Protein AF-A0A6H0ZT89-F1 (afdb_monomer_lite)

Organism: NCBI:txid648995

InterPro domains:
  IPR002995 Surfeit locus 4 [PF02077] (13-89)

Secondary structure (DSSP, 8-state):
-GGGT-TTHHHHHHHHHHHHHHHHHHHHTTTTHHHHHHHHHHHHHHHHHHHH-GGGS-HHHHHHHHHHHHHHHHHHHHHHHHHHH-STT---STT--

Radius of gyration: 15.76 Å; chains: 1; bounding box: 45×26×40 Å

pLDDT: mean 85.35, std 13.65, range [44.34, 98.12]

Sequence (97 aa):
MAAKGVPFSGLVVYLVILVEILGAAALIFGVRARETGAILLAFTYVATLLSHAFWSFPEEARYAQQGQFFKNLAIVGALFLYFVTGPGRYRPWFGAK

Foldseek 3Di:
DVVLVDPPVVVVVVVLVVLVVVLVVCCVQLPVQLVSLVSVLVSLVVCLCSPLVLVPDDPVCSVVSVVVNVVSVVVSVVSVVCNVVGNPPNHPDPDDD

Structure (mmCIF, N/CA/C/O backbone):
data_AF-A0A6H0ZT89-F1
#
_entry.id   AF-A0A6H0ZT89-F1
#
loop_
_atom_site.group_PDB
_atom_site.id
_atom_site.type_symbol
_atom_site.label_atom_id
_atom_site.label_alt_id
_atom_site.label_comp_id
_atom_site.label_asym_id
_atom_site.label_entity_id
_atom_site.label_seq_id
_atom_site.pdbx_PDB_ins_code
_atom_site.Cartn_x
_atom_site.Cartn_y
_atom_site.Cartn_z
_atom_site.occupancy
_atom_site.B_iso_or_equiv
_atom_site.auth_seq_id
_atom_site.auth_comp_id
_atom_site.auth_asym_id
_atom_site.auth_atom_id
_atom_site.pdbx_PDB_model_num
ATOM 1 N N . MET A 1 1 ? 8.408 6.003 -13.147 1.00 55.91 1 MET A N 1
ATOM 2 C CA . MET A 1 1 ? 7.065 6.206 -13.737 1.00 55.91 1 MET A CA 1
ATOM 3 C C . MET A 1 1 ? 7.137 6.550 -15.220 1.00 55.91 1 MET A C 1
ATOM 5 O O . MET A 1 1 ? 6.520 5.834 -15.991 1.00 55.91 1 MET A O 1
ATOM 9 N N . ALA A 1 2 ? 7.949 7.528 -15.644 1.00 56.38 2 ALA A N 1
ATOM 10 C CA . ALA A 1 2 ? 8.147 7.829 -17.072 1.00 56.38 2 ALA A CA 1
ATOM 11 C C . ALA A 1 2 ? 8.666 6.623 -17.890 1.00 56.38 2 ALA A C 1
ATOM 13 O O . ALA A 1 2 ? 8.098 6.284 -18.919 1.00 56.38 2 ALA A O 1
ATOM 14 N N . ALA A 1 3 ? 9.651 5.882 -17.365 1.00 59.12 3 ALA A N 1
ATOM 15 C CA . ALA A 1 3 ? 10.177 4.666 -18.003 1.00 59.12 3 ALA A CA 1
ATOM 16 C C . ALA A 1 3 ? 9.181 3.484 -18.087 1.00 59.12 3 ALA A C 1
ATOM 18 O O . ALA A 1 3 ? 9.481 2.484 -18.724 1.00 59.12 3 ALA A O 1
ATOM 19 N N . LYS A 1 4 ? 8.006 3.580 -17.444 1.00 60.47 4 LYS A N 1
ATOM 20 C CA . LYS A 1 4 ? 6.952 2.546 -17.463 1.00 60.47 4 LYS A CA 1
ATOM 21 C C . LYS A 1 4 ? 5.797 2.888 -18.415 1.00 60.47 4 LYS A C 1
ATOM 23 O O . LYS A 1 4 ? 4.760 2.240 -18.355 1.00 60.47 4 LYS A O 1
ATOM 28 N N . GLY A 1 5 ? 5.943 3.926 -19.247 1.00 63.59 5 GLY A N 1
ATOM 29 C CA . GLY A 1 5 ? 4.923 4.320 -20.226 1.00 63.59 5 GLY A CA 1
ATOM 30 C C . GLY A 1 5 ? 3.652 4.921 -19.620 1.00 63.59 5 GLY A C 1
ATOM 31 O O . GLY A 1 5 ? 2.629 4.982 -20.292 1.00 63.59 5 GLY A O 1
ATOM 32 N N . VAL A 1 6 ? 3.690 5.359 -18.355 1.00 64.88 6 VAL A N 1
ATOM 33 C CA . VAL A 1 6 ? 2.523 5.955 -17.692 1.00 64.88 6 VAL A CA 1
ATOM 34 C C . VAL A 1 6 ? 2.307 7.376 -18.233 1.00 64.88 6 VAL A C 1
ATOM 36 O O . VAL A 1 6 ? 3.178 8.229 -18.016 1.00 64.88 6 VAL A O 1
ATOM 39 N N . PRO A 1 7 ? 1.178 7.663 -18.912 1.00 68.38 7 PRO A N 1
ATOM 40 C CA . PRO A 1 7 ? 0.883 9.007 -19.395 1.00 68.38 7 PRO A CA 1
ATOM 41 C C . PRO A 1 7 ? 0.767 9.975 -18.209 1.00 68.38 7 PRO A C 1
ATOM 43 O O . PRO A 1 7 ? 0.294 9.604 -17.136 1.00 68.38 7 PRO A O 1
ATOM 46 N N . PHE A 1 8 ? 1.222 11.219 -18.387 1.00 73.38 8 PHE A N 1
ATOM 47 C CA . PHE A 1 8 ? 1.214 12.255 -17.340 1.00 73.38 8 PHE A CA 1
ATOM 48 C C . PHE A 1 8 ? 1.954 11.858 -16.048 1.00 73.38 8 PHE A C 1
ATOM 50 O O . PHE A 1 8 ? 1.510 12.164 -14.940 1.00 73.38 8 PHE A O 1
ATOM 57 N N . SER A 1 9 ? 3.115 11.202 -16.170 1.00 73.06 9 SER A N 1
ATOM 58 C CA . SER A 1 9 ? 3.864 10.646 -15.033 1.00 73.06 9 SER A CA 1
ATOM 59 C C . SER A 1 9 ? 4.145 11.629 -13.889 1.00 73.06 9 SER A C 1
ATOM 61 O O . SER A 1 9 ? 4.242 11.190 -12.750 1.00 73.06 9 SER A O 1
ATOM 63 N N . GLY A 1 10 ? 4.273 12.933 -14.167 1.00 79.62 10 GLY A N 1
ATOM 64 C CA . GLY A 1 10 ? 4.422 13.957 -13.126 1.00 79.62 10 GLY A CA 1
ATOM 65 C C . GLY A 1 10 ? 3.179 14.075 -12.239 1.00 79.62 10 GLY A C 1
ATOM 66 O O . GLY A 1 10 ? 3.278 13.949 -11.023 1.00 79.62 10 GLY A O 1
ATOM 67 N N . LEU A 1 11 ? 1.997 14.227 -12.844 1.00 83.12 11 LEU A N 1
ATOM 68 C CA . LEU A 1 11 ? 0.725 14.318 -12.120 1.00 83.12 11 LEU A CA 1
ATOM 69 C C . LEU A 1 11 ? 0.437 13.041 -11.320 1.00 83.12 11 LEU A C 1
ATOM 71 O O . LEU A 1 11 ? 0.043 13.112 -10.159 1.00 83.12 11 LEU A O 1
ATOM 75 N N . VAL A 1 12 ? 0.687 11.875 -11.922 1.00 82.75 12 VAL A N 1
ATOM 76 C CA . VAL A 1 12 ? 0.477 10.576 -11.265 1.00 82.75 12 VAL A CA 1
ATOM 77 C C . VAL A 1 12 ? 1.348 10.434 -10.017 1.00 82.75 12 VAL A C 1
ATOM 79 O O . VAL A 1 12 ? 0.871 9.936 -9.003 1.00 82.75 12 VAL A O 1
ATOM 82 N N . VAL A 1 13 ? 2.600 10.904 -10.053 1.00 85.19 13 VAL A N 1
ATOM 83 C CA . VAL A 1 13 ? 3.485 10.878 -8.878 1.00 85.19 13 VAL A CA 1
ATOM 84 C C . VAL A 1 13 ? 2.924 11.733 -7.742 1.00 85.19 13 VAL A C 1
ATOM 86 O O . VAL A 1 13 ? 2.878 11.263 -6.608 1.00 85.19 13 VAL A O 1
ATOM 89 N N . TYR A 1 14 ? 2.441 12.945 -8.026 1.00 87.44 14 TYR A N 1
ATOM 90 C CA . TYR A 1 14 ? 1.839 13.791 -6.989 1.00 87.44 14 TYR A CA 1
ATOM 91 C C . TYR A 1 14 ? 0.571 13.173 -6.393 1.00 87.44 14 TYR A C 1
ATOM 93 O O . TYR A 1 14 ? 0.381 13.228 -5.179 1.00 87.44 14 TYR A O 1
ATOM 101 N N . LEU A 1 15 ? -0.268 12.541 -7.219 1.00 86.38 15 LEU A N 1
ATOM 102 C CA . LEU A 1 15 ? -1.462 11.840 -6.743 1.00 86.38 15 LEU A CA 1
ATOM 103 C C . LEU A 1 15 ? -1.111 10.641 -5.857 1.00 86.38 15 LEU A C 1
ATOM 105 O O . LEU A 1 15 ? -1.737 10.458 -4.817 1.00 86.38 15 LEU A O 1
ATOM 109 N N . VAL A 1 16 ? -0.099 9.857 -6.237 1.00 87.12 16 VAL A N 1
ATOM 110 C CA . VAL A 1 16 ? 0.414 8.739 -5.430 1.00 87.12 16 VAL A CA 1
ATOM 111 C C . VAL A 1 16 ? 0.855 9.231 -4.052 1.00 87.12 16 VAL A C 1
ATOM 113 O O . VAL A 1 16 ? 0.360 8.727 -3.048 1.00 87.12 16 VAL A O 1
ATOM 116 N N . ILE A 1 17 ? 1.703 10.262 -4.004 1.00 88.88 17 ILE A N 1
ATOM 117 C CA . ILE A 1 17 ? 2.202 10.833 -2.744 1.00 88.88 17 ILE A CA 1
ATOM 118 C C . ILE A 1 17 ? 1.040 11.325 -1.874 1.00 88.88 17 ILE A C 1
ATOM 120 O O . ILE A 1 17 ? 1.011 11.082 -0.667 1.00 88.88 17 ILE A O 1
ATOM 124 N N . LEU A 1 18 ? 0.060 12.000 -2.480 1.00 91.44 18 LEU A N 1
ATOM 125 C CA . LEU A 1 18 ? -1.105 12.507 -1.765 1.00 91.44 18 LEU A CA 1
ATOM 126 C C . LEU A 1 18 ? -1.931 11.368 -1.146 1.00 91.44 18 LEU A C 1
ATOM 128 O O . LEU A 1 18 ? -2.321 11.463 0.017 1.00 91.44 18 LEU A O 1
ATOM 132 N N . VAL A 1 19 ? -2.170 10.289 -1.897 1.00 89.75 19 VAL A N 1
ATOM 133 C CA . VAL A 1 19 ? -2.888 9.100 -1.408 1.00 89.75 19 VAL A CA 1
ATOM 134 C C . VAL A 1 19 ? -2.119 8.418 -0.279 1.00 89.75 19 VAL A C 1
ATOM 136 O O . VAL A 1 19 ? -2.734 8.029 0.712 1.00 89.75 19 VAL A O 1
ATOM 139 N N . GLU A 1 20 ? -0.796 8.307 -0.382 1.00 90.19 20 GLU A N 1
ATOM 140 C CA . GLU A 1 20 ? 0.027 7.689 0.662 1.00 90.19 20 GLU A CA 1
ATOM 141 C C . GLU A 1 20 ? -0.011 8.492 1.966 1.00 90.19 20 GLU A C 1
ATOM 143 O O . GLU A 1 20 ? -0.245 7.916 3.028 1.00 90.19 20 GLU A O 1
ATOM 148 N N . ILE A 1 21 ? 0.142 9.818 1.902 1.00 92.12 21 ILE A N 1
ATOM 149 C CA . ILE A 1 21 ? 0.148 10.674 3.097 1.00 92.12 21 ILE A CA 1
ATOM 150 C C . ILE A 1 21 ? -1.247 10.746 3.725 1.00 92.12 21 ILE A C 1
ATOM 152 O O . ILE A 1 21 ? -1.406 10.491 4.922 1.00 92.12 21 ILE A O 1
ATOM 156 N N . LEU A 1 22 ? -2.271 11.081 2.932 1.00 92.06 22 LEU A N 1
ATOM 157 C CA . LEU A 1 22 ? -3.633 11.236 3.446 1.00 92.06 22 LEU A CA 1
ATOM 158 C C . LEU A 1 22 ? -4.227 9.898 3.878 1.00 92.06 22 LEU A C 1
ATOM 160 O O . LEU A 1 22 ? -4.891 9.826 4.911 1.00 92.06 22 LEU A O 1
ATOM 164 N N . G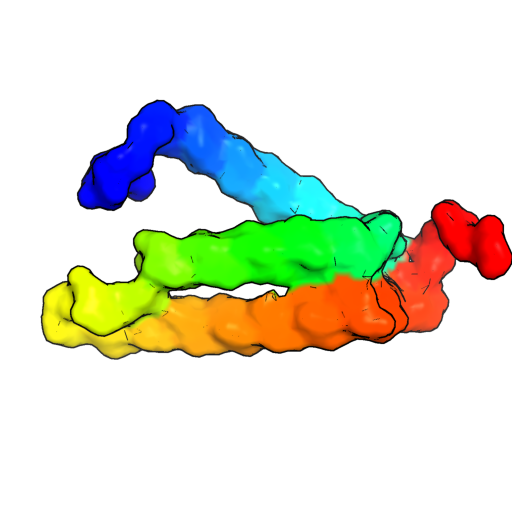LY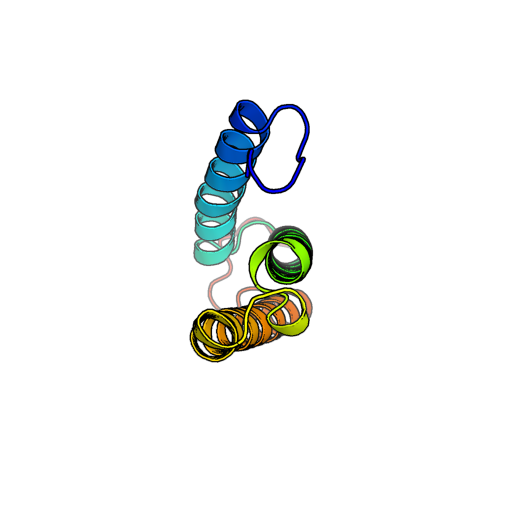 A 1 23 ? -3.969 8.836 3.116 1.00 90.75 23 GLY A N 1
ATOM 165 C CA . GLY A 1 23 ? -4.421 7.495 3.445 1.00 90.75 23 GLY A CA 1
ATOM 166 C C . GLY A 1 23 ? -3.762 6.974 4.718 1.00 90.75 23 GLY A C 1
ATOM 167 O O . GLY A 1 23 ? -4.471 6.482 5.594 1.00 90.75 23 GLY A O 1
ATOM 168 N N . ALA A 1 24 ? -2.443 7.135 4.881 1.00 90.19 24 ALA A N 1
ATOM 169 C CA . ALA A 1 24 ? -1.761 6.745 6.116 1.00 90.19 24 ALA A CA 1
ATOM 170 C C . ALA A 1 24 ? -2.308 7.511 7.330 1.00 90.19 24 ALA A C 1
ATOM 172 O O . ALA A 1 24 ? -2.604 6.898 8.355 1.00 90.19 24 ALA A O 1
ATOM 173 N N . ALA A 1 25 ? -2.520 8.826 7.204 1.00 90.69 25 ALA A N 1
ATOM 174 C CA . ALA A 1 25 ? -3.127 9.626 8.264 1.00 90.69 25 ALA A CA 1
ATOM 175 C C . ALA A 1 25 ? -4.546 9.138 8.605 1.00 90.69 25 ALA A C 1
ATOM 177 O O . ALA A 1 25 ? -4.856 8.904 9.773 1.00 90.69 25 ALA A O 1
ATOM 178 N N . ALA A 1 26 ? -5.395 8.920 7.597 1.00 88.69 26 ALA A N 1
ATOM 179 C CA . ALA A 1 26 ? -6.753 8.421 7.797 1.00 88.69 26 ALA A CA 1
ATOM 180 C C . ALA A 1 26 ? -6.772 7.023 8.437 1.00 88.69 26 ALA A C 1
ATOM 182 O O . ALA A 1 26 ? -7.629 6.752 9.279 1.00 88.69 26 ALA A O 1
ATOM 183 N N . LEU A 1 27 ? -5.812 6.159 8.089 1.00 89.31 27 LEU A N 1
ATOM 184 C CA . LEU A 1 27 ? -5.674 4.821 8.658 1.00 89.31 27 LEU A CA 1
ATOM 185 C C . LEU A 1 27 ? -5.265 4.881 10.134 1.00 89.31 27 LEU A C 1
ATOM 187 O O . LEU A 1 27 ? -5.906 4.226 10.958 1.00 89.31 27 LEU A O 1
ATOM 191 N N . ILE A 1 28 ? -4.264 5.708 10.472 1.00 88.06 28 ILE A N 1
ATOM 192 C CA . ILE A 1 28 ? -3.785 5.931 11.850 1.00 88.06 28 ILE A CA 1
ATOM 193 C C . ILE A 1 28 ? -4.906 6.485 12.729 1.00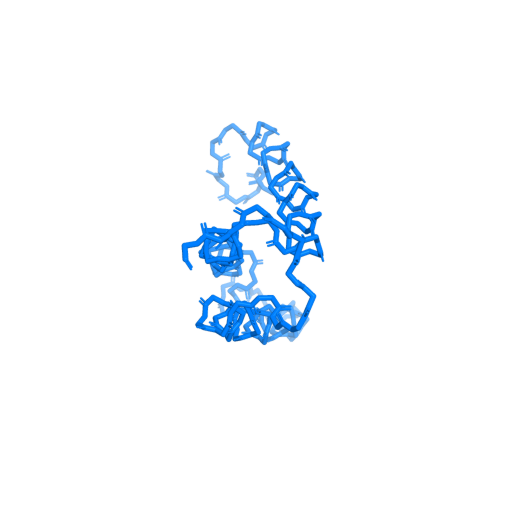 88.06 28 ILE A C 1
ATOM 195 O O . ILE A 1 28 ? -5.152 5.979 13.822 1.00 88.06 28 ILE A O 1
ATOM 199 N N . PHE A 1 29 ? -5.615 7.501 12.240 1.00 86.00 29 PHE A N 1
ATOM 200 C CA . PHE A 1 29 ? -6.733 8.101 12.959 1.00 86.00 29 PHE A CA 1
ATOM 201 C C . PHE A 1 29 ? -8.040 7.324 12.781 1.00 86.00 29 PHE A C 1
ATOM 203 O O . PHE A 1 29 ? -9.079 7.826 13.174 1.00 86.00 29 PHE A O 1
ATOM 210 N N . GLY A 1 30 ? -8.057 6.133 12.175 1.00 80.69 30 GLY A N 1
ATOM 211 C CA . GLY A 1 30 ? -9.274 5.322 12.050 1.00 80.69 30 GLY A CA 1
ATOM 212 C C . GLY A 1 30 ? -10.458 6.014 11.354 1.00 80.69 30 GLY A C 1
ATOM 213 O O . GLY A 1 30 ? -11.610 5.614 11.557 1.00 80.69 30 GLY A O 1
ATOM 214 N N . VAL A 1 31 ? -10.209 7.056 10.556 1.00 81.81 31 VAL A N 1
ATOM 215 C CA . VAL A 1 31 ? -11.248 7.832 9.872 1.00 81.81 31 VAL A CA 1
ATOM 216 C C . VAL A 1 31 ? -11.812 6.976 8.750 1.00 81.81 31 VAL A C 1
ATOM 218 O O . VAL A 1 31 ? -11.075 6.574 7.851 1.00 81.81 31 VAL A O 1
ATOM 221 N N . ARG A 1 32 ? -13.122 6.691 8.803 1.00 83.06 32 ARG A N 1
ATOM 222 C CA . ARG A 1 32 ? -13.821 5.869 7.795 1.00 83.06 32 ARG A CA 1
ATOM 223 C C . ARG A 1 32 ? -13.029 4.603 7.450 1.00 83.06 32 ARG A C 1
ATOM 225 O O . ARG A 1 32 ? -12.686 4.354 6.301 1.00 83.06 32 ARG A O 1
ATOM 232 N N . ALA A 1 33 ? -12.676 3.837 8.482 1.00 84.31 33 ALA A N 1
ATOM 233 C CA . ALA A 1 33 ? -11.707 2.746 8.386 1.00 84.31 33 ALA A CA 1
ATOM 234 C C . ALA A 1 33 ? -11.982 1.742 7.253 1.00 84.31 33 ALA A C 1
ATOM 236 O O . ALA A 1 33 ? -11.047 1.245 6.633 1.00 84.31 33 ALA A O 1
ATOM 237 N N . ARG A 1 34 ? -13.251 1.467 6.927 1.00 86.38 34 ARG A N 1
ATOM 238 C CA . ARG A 1 34 ? -13.582 0.568 5.812 1.00 86.38 34 ARG A CA 1
ATOM 239 C C . ARG A 1 34 ? -13.248 1.219 4.471 1.00 86.38 34 ARG A C 1
ATOM 241 O O . ARG A 1 34 ? -12.597 0.610 3.636 1.00 86.38 34 ARG A O 1
ATOM 248 N N . GLU A 1 35 ? -13.637 2.466 4.258 1.00 88.94 35 GLU A N 1
ATOM 249 C CA . GLU A 1 35 ? -13.350 3.186 3.020 1.00 88.94 35 GLU A CA 1
ATOM 250 C C . GLU A 1 35 ? -11.849 3.438 2.852 1.00 88.94 35 GLU A C 1
ATOM 252 O O . GLU A 1 35 ? -11.291 3.127 1.802 1.00 88.94 35 GLU A O 1
ATOM 257 N N . THR A 1 36 ? -11.177 3.908 3.903 1.00 89.94 36 THR A N 1
ATOM 258 C CA . THR A 1 36 ? -9.723 4.107 3.911 1.00 89.94 36 THR A CA 1
ATOM 259 C C . THR A 1 36 ? -8.982 2.797 3.658 1.00 89.94 36 THR A C 1
ATOM 261 O O . THR A 1 36 ? -8.089 2.746 2.812 1.00 89.94 36 THR A O 1
ATOM 264 N N . GLY A 1 37 ? -9.385 1.719 4.339 1.00 91.69 37 GLY A N 1
ATOM 265 C CA . GLY A 1 37 ? -8.821 0.387 4.153 1.00 91.69 37 GLY A CA 1
ATOM 266 C C . GLY A 1 37 ? -8.992 -0.124 2.726 1.00 91.69 37 GLY A C 1
ATOM 267 O O . GLY A 1 37 ? -8.024 -0.578 2.127 1.00 91.69 37 GLY A O 1
ATOM 268 N N . ALA A 1 38 ? -10.189 0.013 2.148 1.00 92.75 38 ALA A N 1
ATOM 269 C CA . ALA A 1 38 ? -10.469 -0.402 0.775 1.00 92.75 38 ALA A CA 1
ATOM 270 C C . ALA A 1 38 ? -9.647 0.386 -0.257 1.00 92.75 38 ALA A C 1
ATOM 272 O O . ALA A 1 38 ? -9.071 -0.215 -1.165 1.00 92.75 38 ALA A O 1
ATOM 273 N N . ILE A 1 39 ? -9.563 1.713 -0.106 1.00 93.44 39 ILE A N 1
ATOM 274 C CA . ILE A 1 39 ? -8.805 2.579 -1.019 1.00 93.44 39 ILE A CA 1
ATOM 275 C C . ILE A 1 39 ? -7.318 2.227 -0.968 1.00 93.44 39 ILE A C 1
ATOM 277 O O . ILE A 1 39 ? -6.715 1.980 -2.013 1.00 93.44 39 ILE A O 1
ATOM 281 N N . LEU A 1 40 ? -6.733 2.155 0.231 1.00 94.50 40 LEU A N 1
ATOM 282 C CA . LEU A 1 40 ? -5.318 1.822 0.395 1.00 94.50 40 LEU A CA 1
ATOM 283 C C . LEU A 1 40 ? -5.000 0.398 -0.056 1.00 94.50 40 LEU A C 1
ATOM 285 O O . LEU A 1 40 ? -3.939 0.173 -0.637 1.00 94.50 40 LEU A O 1
ATOM 289 N N . LEU A 1 41 ? -5.904 -0.555 0.181 1.00 95.69 41 LEU A N 1
ATOM 290 C CA . LEU A 1 41 ? -5.758 -1.932 -0.283 1.00 95.69 41 LEU A CA 1
ATOM 291 C C . LEU A 1 41 ? -5.683 -1.976 -1.806 1.00 95.69 41 LEU A C 1
ATOM 293 O O . LEU A 1 41 ? -4.717 -2.513 -2.352 1.00 95.69 41 LEU A O 1
ATOM 297 N N . ALA A 1 42 ? -6.674 -1.394 -2.487 1.00 95.56 42 ALA A N 1
ATOM 298 C CA . ALA A 1 42 ? -6.733 -1.379 -3.944 1.00 95.56 42 ALA A CA 1
ATOM 299 C C . ALA A 1 42 ? -5.517 -0.655 -4.535 1.00 95.56 42 ALA A C 1
ATOM 301 O O . ALA A 1 42 ? -4.864 -1.175 -5.441 1.00 95.56 42 ALA A O 1
ATOM 302 N N . PHE A 1 43 ? -5.171 0.503 -3.969 1.00 94.00 43 PHE A N 1
ATOM 303 C CA . PHE A 1 43 ? -3.997 1.275 -4.356 1.00 94.00 43 PHE A CA 1
ATOM 304 C C . PHE A 1 43 ? -2.709 0.453 -4.230 1.00 94.00 43 PHE A C 1
ATOM 306 O O . PHE A 1 43 ? -1.975 0.308 -5.207 1.00 94.00 43 PHE A O 1
ATOM 313 N N . THR A 1 44 ? -2.454 -0.131 -3.055 1.00 95.12 44 THR A N 1
ATOM 314 C CA . THR A 1 44 ? -1.223 -0.889 -2.782 1.00 95.12 44 THR A CA 1
ATOM 315 C C . THR A 1 44 ? -1.134 -2.115 -3.679 1.00 95.12 44 THR A C 1
ATOM 317 O O . THR A 1 44 ? -0.069 -2.397 -4.230 1.00 95.12 44 THR A O 1
ATOM 320 N N . TYR A 1 45 ? -2.245 -2.825 -3.883 1.00 96.19 45 TYR A N 1
ATOM 321 C CA . TYR A 1 45 ? -2.292 -3.995 -4.754 1.00 96.19 45 TYR A CA 1
ATOM 322 C C . TYR A 1 45 ? -1.931 -3.640 -6.205 1.00 96.19 45 TYR A C 1
ATOM 324 O O . TYR A 1 45 ? -1.011 -4.230 -6.778 1.00 96.19 45 TYR A O 1
ATOM 332 N N . VAL A 1 46 ? -2.575 -2.615 -6.773 1.00 93.56 46 VAL A N 1
ATOM 333 C CA . VAL A 1 46 ? -2.297 -2.151 -8.142 1.00 93.56 46 VAL A CA 1
ATOM 334 C C . VAL A 1 46 ? -0.870 -1.612 -8.263 1.00 93.56 46 VAL A C 1
ATOM 336 O O . VAL A 1 46 ? -0.144 -1.992 -9.183 1.00 93.56 46 VAL A O 1
ATOM 339 N N . ALA A 1 47 ? -0.423 -0.782 -7.318 1.00 91.00 47 ALA A N 1
ATOM 340 C CA . ALA A 1 47 ? 0.932 -0.236 -7.310 1.00 91.00 47 ALA A CA 1
ATOM 341 C C . ALA A 1 47 ? 1.996 -1.345 -7.264 1.00 91.00 47 ALA A C 1
ATOM 343 O O . ALA A 1 47 ? 3.022 -1.245 -7.941 1.00 91.00 47 ALA A O 1
ATOM 344 N N . THR A 1 48 ? 1.734 -2.424 -6.524 1.00 94.56 48 THR A N 1
ATOM 345 C CA . THR A 1 48 ? 2.630 -3.584 -6.411 1.00 94.56 48 THR A CA 1
ATOM 346 C C . THR A 1 48 ? 2.754 -4.333 -7.727 1.00 94.56 48 THR A C 1
ATOM 348 O O . THR A 1 48 ? 3.876 -4.590 -8.166 1.00 94.56 48 THR A O 1
ATOM 351 N N . LEU A 1 49 ? 1.635 -4.618 -8.398 1.00 93.50 49 LEU A N 1
ATOM 352 C CA . LEU A 1 49 ? 1.646 -5.271 -9.709 1.00 93.50 49 LEU A CA 1
ATOM 353 C C . LEU A 1 49 ? 2.340 -4.409 -10.771 1.00 93.50 49 LEU A C 1
ATOM 355 O O . LEU A 1 49 ? 3.103 -4.924 -11.581 1.00 93.50 49 LEU A O 1
ATOM 359 N N . LEU A 1 50 ? 2.137 -3.090 -10.746 1.00 90.19 50 LEU A N 1
ATOM 360 C CA . LEU A 1 50 ? 2.764 -2.185 -11.713 1.00 90.19 50 LEU A CA 1
ATOM 361 C C . LEU A 1 50 ? 4.243 -1.922 -11.423 1.00 90.19 50 LEU A C 1
ATOM 363 O O . LEU A 1 50 ? 5.003 -1.596 -12.340 1.00 90.19 50 LEU A O 1
ATOM 367 N N . SER A 1 51 ? 4.662 -1.993 -10.155 1.00 88.81 51 SER A N 1
ATOM 368 C CA . SER A 1 51 ? 5.997 -1.537 -9.764 1.00 88.81 51 SER A CA 1
ATOM 369 C C . SER A 1 51 ? 6.984 -2.580 -9.317 1.00 88.81 51 SER A C 1
ATOM 371 O O . SER A 1 51 ? 8.179 -2.330 -9.478 1.00 88.81 51 SER A O 1
ATOM 373 N N . HIS A 1 52 ? 6.497 -3.720 -8.851 1.00 93.88 52 HIS A N 1
ATOM 374 C CA . HIS A 1 52 ? 7.308 -4.773 -8.260 1.00 93.88 52 HIS A CA 1
ATOM 375 C C . HIS A 1 52 ? 6.934 -6.156 -8.797 1.00 93.88 52 HIS A C 1
ATOM 377 O O . HIS A 1 52 ? 7.266 -7.154 -8.169 1.00 93.88 52 HIS A O 1
ATOM 383 N N . ALA A 1 53 ? 6.272 -6.243 -9.958 1.00 93.44 53 ALA A N 1
ATOM 384 C CA . ALA A 1 53 ? 6.102 -7.494 -10.698 1.00 93.44 53 ALA A CA 1
ATOM 385 C C . ALA A 1 53 ? 7.474 -8.060 -11.098 1.00 93.44 53 ALA A C 1
ATOM 387 O O . ALA A 1 53 ? 7.962 -7.833 -12.202 1.00 93.44 53 ALA A O 1
ATOM 388 N N . PHE A 1 54 ? 8.125 -8.758 -10.166 1.00 94.00 54 PHE A N 1
ATOM 389 C CA . PHE A 1 54 ? 9.524 -9.180 -10.249 1.00 94.00 54 PHE A CA 1
ATOM 390 C C . PHE A 1 54 ? 9.797 -10.086 -11.455 1.00 94.00 54 PHE A C 1
ATOM 392 O O . PHE A 1 54 ? 10.902 -10.086 -11.992 1.00 94.00 54 PHE A O 1
ATOM 399 N N . TRP A 1 55 ? 8.780 -10.813 -11.922 1.00 94.12 55 TRP A N 1
ATOM 400 C CA . TRP A 1 55 ? 8.834 -11.636 -13.131 1.00 94.12 55 TRP A CA 1
ATOM 401 C C . TRP A 1 55 ? 9.064 -10.825 -14.414 1.00 94.12 55 TRP A C 1
ATOM 403 O O . TRP A 1 55 ? 9.547 -11.380 -15.395 1.00 94.12 55 TRP A O 1
ATOM 413 N N . SER A 1 56 ? 8.781 -9.521 -14.402 1.00 93.75 56 SER A N 1
ATOM 414 C CA . SER A 1 56 ? 9.013 -8.611 -15.529 1.00 93.75 56 SER A CA 1
ATOM 415 C C . SER A 1 56 ? 10.381 -7.916 -15.488 1.00 93.75 56 SER A C 1
ATOM 417 O O . SER A 1 56 ? 10.662 -7.087 -16.351 1.00 93.75 56 SER A O 1
ATOM 419 N N . PHE A 1 57 ? 11.225 -8.203 -14.489 1.00 92.12 57 PHE A N 1
ATOM 420 C CA . PHE A 1 57 ? 12.556 -7.600 -14.353 1.00 92.12 57 PHE A CA 1
ATOM 421 C C . PHE A 1 57 ? 13.681 -8.549 -14.816 1.00 92.12 57 PHE A C 1
ATOM 423 O O . PHE A 1 57 ? 13.513 -9.778 -14.751 1.00 92.12 57 PHE A O 1
ATOM 430 N N . PRO A 1 58 ? 14.837 -7.986 -15.240 1.00 94.31 58 PRO A N 1
ATOM 431 C CA . PRO A 1 58 ? 16.067 -8.739 -15.484 1.00 94.31 58 PRO A CA 1
ATOM 432 C C . PRO A 1 58 ? 16.483 -9.574 -14.274 1.00 94.31 58 PRO A C 1
ATOM 434 O O . PRO A 1 58 ? 16.131 -9.253 -13.134 1.00 94.31 58 PRO A O 1
ATOM 437 N N . GLU A 1 59 ? 17.237 -10.642 -14.519 1.00 93.56 59 GLU A N 1
ATOM 438 C CA . GLU A 1 59 ? 17.610 -11.612 -13.489 1.00 93.56 59 GLU A CA 1
ATOM 439 C C . GLU A 1 59 ? 18.382 -10.970 -12.329 1.00 93.56 59 GLU A C 1
ATOM 441 O O . GLU A 1 59 ? 18.078 -11.259 -11.170 1.00 93.56 59 GLU A O 1
ATOM 446 N N . GLU A 1 60 ? 19.266 -10.005 -12.609 1.00 94.50 60 GLU A N 1
ATOM 447 C CA . GLU A 1 60 ? 20.067 -9.340 -11.574 1.00 94.50 60 GLU A CA 1
ATOM 448 C C . GLU A 1 60 ? 19.204 -8.492 -10.622 1.00 94.50 60 GLU A C 1
ATOM 450 O O . GLU A 1 60 ? 19.519 -8.339 -9.442 1.00 94.50 60 GLU A O 1
ATOM 455 N N . ALA A 1 61 ? 18.083 -7.955 -11.115 1.00 93.44 61 ALA A N 1
ATOM 456 C CA . ALA A 1 61 ? 17.155 -7.135 -10.334 1.00 93.44 61 ALA A CA 1
ATOM 457 C C . ALA A 1 61 ? 16.002 -7.945 -9.713 1.00 93.44 61 ALA A C 1
ATOM 459 O O . ALA A 1 61 ? 15.311 -7.451 -8.814 1.00 93.44 61 ALA A O 1
ATOM 460 N N . ARG A 1 62 ? 15.772 -9.180 -10.176 1.00 94.31 62 ARG A N 1
ATOM 461 C CA . ARG A 1 62 ? 14.596 -9.989 -9.826 1.00 94.31 62 ARG A CA 1
ATOM 462 C C . ARG A 1 62 ? 14.507 -10.277 -8.330 1.00 94.31 62 ARG A C 1
ATOM 464 O O . ARG A 1 62 ? 13.436 -10.098 -7.756 1.00 94.31 62 ARG A O 1
ATOM 471 N N . TYR A 1 63 ? 15.618 -10.645 -7.688 1.00 94.50 63 TYR A N 1
ATOM 472 C CA . TYR A 1 63 ? 15.644 -10.949 -6.251 1.00 94.50 63 TYR A CA 1
ATOM 473 C C . TYR A 1 63 ? 15.265 -9.730 -5.393 1.00 94.50 63 TYR A C 1
ATOM 475 O O . TYR A 1 63 ? 14.415 -9.815 -4.506 1.00 94.50 63 TYR A O 1
ATOM 483 N N . ALA A 1 64 ? 15.823 -8.5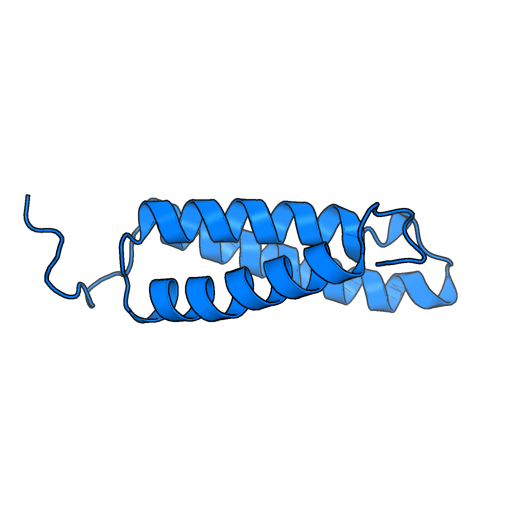58 -5.711 1.00 95.00 64 ALA A N 1
ATOM 484 C CA . ALA A 1 64 ? 15.499 -7.320 -5.007 1.00 95.00 64 ALA A CA 1
ATOM 485 C C . ALA A 1 64 ? 14.020 -6.927 -5.188 1.00 95.00 64 ALA A C 1
ATOM 487 O O . ALA A 1 64 ? 13.355 -6.535 -4.226 1.00 95.00 64 ALA A O 1
ATOM 488 N N . GLN A 1 65 ? 13.480 -7.068 -6.405 1.00 95.88 65 GLN A N 1
ATOM 489 C CA . GLN A 1 65 ? 12.071 -6.776 -6.690 1.00 95.88 65 GLN A CA 1
ATOM 490 C C . GLN A 1 65 ? 11.120 -7.773 -6.026 1.00 95.88 65 GLN A C 1
ATOM 492 O O . GLN A 1 65 ? 10.045 -7.380 -5.577 1.00 95.88 65 GLN A O 1
ATOM 497 N N . GLN A 1 66 ? 11.521 -9.037 -5.898 1.00 96.50 66 GLN A N 1
ATOM 498 C CA . GLN A 1 66 ? 10.739 -10.062 -5.216 1.00 96.50 66 GLN A CA 1
ATOM 499 C C . GLN A 1 66 ? 10.537 -9.720 -3.731 1.00 96.50 66 GLN A C 1
ATOM 501 O O . GLN A 1 66 ? 9.421 -9.831 -3.223 1.00 96.50 66 GLN A O 1
ATOM 506 N N . GLY A 1 67 ? 11.572 -9.208 -3.054 1.00 97.12 67 GLY A N 1
ATOM 507 C CA . GLY A 1 67 ? 11.444 -8.697 -1.686 1.00 97.12 67 GLY A CA 1
ATOM 508 C C . GLY A 1 67 ? 10.438 -7.543 -1.572 1.00 97.12 67 GLY A C 1
ATOM 509 O O . GLY A 1 67 ? 9.586 -7.545 -0.682 1.00 97.12 67 GLY A O 1
ATOM 510 N N . GLN A 1 68 ? 10.475 -6.587 -2.507 1.00 96.69 68 GLN A N 1
ATOM 511 C CA . GLN A 1 68 ? 9.509 -5.477 -2.547 1.00 96.69 68 GLN A CA 1
ATOM 512 C C . GLN A 1 68 ? 8.080 -5.955 -2.840 1.00 96.69 68 GLN A C 1
ATOM 514 O O . GLN A 1 68 ? 7.122 -5.446 -2.262 1.00 96.69 68 GLN A O 1
ATOM 519 N N . PHE A 1 69 ? 7.927 -6.957 -3.703 1.00 97.38 69 PHE A N 1
ATOM 520 C CA . PHE A 1 69 ? 6.631 -7.550 -4.009 1.00 97.38 69 PHE A CA 1
ATOM 521 C C . PHE A 1 69 ? 6.002 -8.188 -2.770 1.00 97.38 69 PHE A C 1
ATOM 523 O O . PHE A 1 69 ? 4.872 -7.862 -2.406 1.00 97.38 69 PHE A O 1
ATOM 530 N N . PHE A 1 70 ? 6.744 -9.064 -2.088 1.00 97.69 70 PHE A N 1
ATOM 531 C CA . PHE A 1 70 ? 6.214 -9.789 -0.937 1.00 97.69 70 PHE A CA 1
ATOM 532 C C . PHE A 1 70 ? 5.979 -8.893 0.279 1.00 97.69 70 PHE A C 1
ATOM 534 O O . PHE A 1 70 ? 4.977 -9.094 0.969 1.00 97.69 70 PHE A O 1
ATOM 541 N N . LYS A 1 71 ? 6.809 -7.863 0.515 1.00 97.44 71 LYS A N 1
ATOM 542 C CA . LYS A 1 71 ? 6.517 -6.883 1.576 1.00 97.44 71 LYS A CA 1
ATOM 543 C C . LYS A 1 71 ? 5.176 -6.190 1.311 1.00 97.44 71 LYS A C 1
ATOM 545 O O . LYS A 1 71 ? 4.368 -6.039 2.223 1.00 97.44 71 LYS A O 1
ATOM 550 N N . ASN A 1 72 ? 4.917 -5.797 0.063 1.00 96.81 72 ASN A N 1
ATOM 551 C CA . ASN A 1 72 ? 3.685 -5.104 -0.270 1.00 96.81 72 ASN A CA 1
ATOM 552 C C . ASN A 1 72 ? 2.488 -6.054 -0.233 1.00 96.81 72 ASN A C 1
ATOM 554 O O . ASN A 1 72 ? 1.414 -5.649 0.196 1.00 96.81 72 ASN A O 1
ATOM 558 N N . LEU A 1 73 ? 2.665 -7.319 -0.621 1.00 97.44 73 LEU A N 1
ATOM 559 C CA . LEU A 1 73 ? 1.623 -8.333 -0.481 1.00 97.44 73 LEU A CA 1
ATOM 560 C C . LEU A 1 73 ? 1.244 -8.553 0.993 1.00 97.44 73 LEU A C 1
ATOM 562 O O . LEU A 1 73 ? 0.060 -8.658 1.310 1.00 97.44 73 LEU A O 1
ATOM 566 N N . ALA A 1 74 ? 2.222 -8.544 1.904 1.00 98.12 74 ALA A N 1
ATOM 567 C CA . ALA A 1 74 ? 1.955 -8.574 3.340 1.00 98.12 74 ALA A CA 1
ATOM 568 C C . ALA A 1 74 ? 1.168 -7.331 3.805 1.00 98.12 74 ALA A C 1
ATOM 570 O O . ALA A 1 74 ? 0.208 -7.464 4.564 1.00 98.12 74 ALA A O 1
ATOM 571 N N . ILE A 1 75 ? 1.508 -6.138 3.296 1.00 97.19 75 ILE A N 1
ATOM 572 C CA . ILE A 1 75 ? 0.755 -4.898 3.561 1.00 97.19 75 ILE A CA 1
ATOM 573 C C . ILE A 1 75 ? -0.682 -4.999 3.026 1.00 97.19 75 ILE A C 1
ATOM 575 O O . ILE A 1 75 ? -1.614 -4.633 3.736 1.00 97.19 75 ILE A O 1
ATOM 579 N N . VAL A 1 76 ? -0.892 -5.543 1.823 1.00 97.69 76 VAL A N 1
ATOM 580 C CA . VAL A 1 76 ? -2.236 -5.795 1.267 1.00 97.69 76 VAL A CA 1
ATOM 581 C C . VAL A 1 76 ? -3.039 -6.711 2.191 1.00 97.69 76 VAL A C 1
ATOM 583 O O . VAL A 1 76 ? -4.194 -6.410 2.485 1.00 97.69 76 VAL A O 1
ATOM 586 N N . GLY A 1 77 ? -2.429 -7.786 2.702 1.00 96.94 77 GLY A N 1
ATOM 587 C CA . GLY A 1 77 ? -3.063 -8.671 3.682 1.00 96.94 77 GLY A CA 1
ATOM 588 C C . GLY A 1 77 ? -3.457 -7.943 4.972 1.00 96.94 77 GLY A C 1
ATOM 589 O O . GLY A 1 77 ? -4.579 -8.099 5.455 1.00 96.94 77 GLY A O 1
ATOM 590 N N . ALA A 1 78 ? -2.578 -7.086 5.497 1.00 95.25 78 ALA A N 1
ATOM 591 C CA . ALA A 1 78 ? -2.862 -6.278 6.683 1.00 95.25 78 ALA A CA 1
ATOM 592 C C . ALA A 1 78 ? -3.989 -5.254 6.446 1.00 95.25 78 ALA A C 1
ATOM 594 O O . ALA A 1 78 ? -4.870 -5.093 7.291 1.00 95.25 78 ALA A O 1
ATOM 595 N N . LEU A 1 79 ? -4.007 -4.598 5.283 1.00 95.44 79 LEU A N 1
ATOM 596 C CA . LEU A 1 79 ? -5.065 -3.663 4.891 1.00 95.44 79 LEU A CA 1
ATOM 597 C C . LEU A 1 79 ? -6.406 -4.371 4.674 1.00 95.44 79 LEU A C 1
ATOM 599 O O . LEU A 1 79 ? -7.449 -3.815 5.011 1.00 95.44 79 LEU A O 1
ATOM 603 N N . PHE A 1 80 ? -6.391 -5.605 4.163 1.00 95.25 80 PHE A N 1
ATOM 604 C CA . PHE A 1 80 ? -7.592 -6.430 4.046 1.00 95.25 80 PHE A CA 1
ATOM 605 C C . PHE A 1 80 ? -8.157 -6.787 5.418 1.00 95.25 80 PHE A C 1
ATOM 607 O O . PHE A 1 80 ? -9.358 -6.641 5.646 1.00 95.25 80 PHE A O 1
ATOM 614 N N . LEU A 1 81 ? -7.294 -7.172 6.362 1.00 93.19 81 LEU A N 1
ATOM 615 C CA . LEU A 1 81 ? -7.710 -7.387 7.743 1.00 93.19 81 LEU A CA 1
ATOM 616 C C . LEU A 1 81 ? -8.317 -6.107 8.334 1.00 93.19 81 LEU A C 1
ATOM 618 O O . LEU A 1 81 ? -9.437 -6.153 8.831 1.00 93.19 81 LEU A O 1
ATOM 622 N N . TYR A 1 82 ? -7.642 -4.961 8.193 1.00 91.19 82 TYR A N 1
ATOM 623 C CA . TYR A 1 82 ? -8.140 -3.656 8.646 1.00 91.19 82 TYR A CA 1
ATOM 624 C C . TYR A 1 82 ? -9.494 -3.282 8.024 1.00 91.19 82 TYR A C 1
ATOM 626 O O . TYR A 1 82 ? -10.379 -2.780 8.716 1.00 91.19 82 TYR A O 1
ATOM 634 N N . PHE A 1 83 ? -9.699 -3.569 6.737 1.00 89.81 83 PHE A N 1
ATOM 635 C CA . PHE A 1 83 ? -10.977 -3.361 6.055 1.00 89.81 83 PHE A CA 1
ATOM 636 C C . PHE A 1 83 ? -12.118 -4.181 6.683 1.00 89.81 83 PHE A C 1
ATOM 638 O O . PHE A 1 83 ? -13.239 -3.682 6.842 1.00 89.81 83 PHE A O 1
ATOM 645 N N . VAL A 1 84 ? -11.833 -5.434 7.051 1.00 90.12 84 VAL A N 1
ATOM 646 C CA . VAL A 1 84 ? -12.807 -6.356 7.651 1.00 90.12 84 VAL A CA 1
ATOM 647 C C . VAL A 1 84 ? -13.067 -6.022 9.122 1.00 90.12 84 VAL A C 1
ATOM 649 O O . VAL A 1 8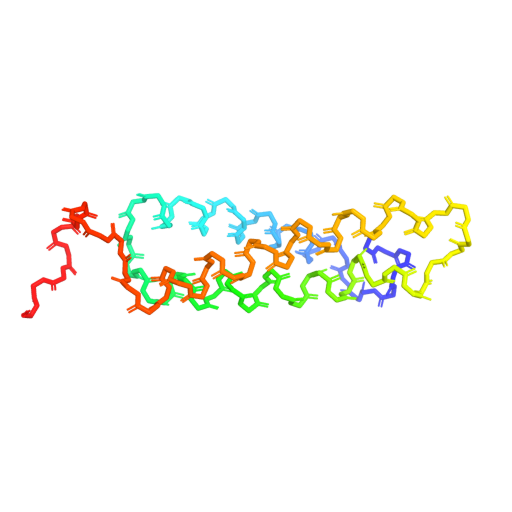4 ? -14.226 -5.972 9.533 1.00 90.12 84 VAL A O 1
ATOM 652 N N . THR A 1 85 ? -12.019 -5.773 9.911 1.00 87.88 85 THR A N 1
ATOM 653 C CA . THR A 1 85 ? -12.113 -5.599 11.371 1.00 87.88 85 THR A CA 1
ATOM 654 C C . THR A 1 85 ? -12.327 -4.151 11.812 1.00 87.88 85 THR A C 1
ATOM 656 O O . THR A 1 85 ? -12.763 -3.911 12.938 1.00 87.88 85 THR A O 1
ATOM 659 N N . GLY A 1 86 ? -12.017 -3.171 10.961 1.00 82.31 86 GLY A N 1
ATOM 660 C CA . GLY A 1 86 ? -11.980 -1.756 11.326 1.00 82.31 86 GLY A CA 1
ATOM 661 C C . GLY A 1 86 ? -10.778 -1.390 12.218 1.00 82.31 86 GLY A C 1
ATOM 662 O O . GLY A 1 86 ? -9.859 -2.195 12.386 1.00 82.31 86 GLY A O 1
ATOM 663 N N . PRO A 1 87 ? -10.774 -0.188 12.830 1.00 75.62 87 PRO A N 1
ATOM 664 C CA . PRO A 1 87 ? -9.617 0.382 13.529 1.00 75.62 87 PRO A CA 1
ATOM 665 C C . PRO A 1 87 ? -9.427 -0.155 14.964 1.00 75.62 87 PRO A C 1
ATOM 667 O O . PRO A 1 87 ? -8.627 0.369 15.737 1.00 75.62 87 PRO A O 1
ATOM 670 N N . GLY A 1 88 ? -10.163 -1.204 15.348 1.00 74.12 88 GLY A N 1
ATOM 671 C CA . GLY A 1 88 ? -10.132 -1.762 16.699 1.00 74.12 88 GLY A CA 1
ATOM 672 C C . GLY A 1 88 ? -10.717 -0.820 17.762 1.00 74.12 88 GLY A C 1
ATOM 673 O O . GLY A 1 88 ? -11.606 -0.014 17.489 1.00 74.12 88 GLY A O 1
ATOM 674 N N . ARG A 1 89 ? -10.229 -0.940 19.008 1.00 66.44 89 ARG A N 1
ATOM 675 C CA . ARG A 1 89 ? -10.729 -0.211 20.195 1.00 66.44 89 ARG A CA 1
ATOM 676 C C . ARG A 1 89 ? -10.480 1.307 20.142 1.00 66.44 89 ARG A C 1
ATOM 678 O O . ARG A 1 89 ? -11.115 2.050 20.887 1.00 66.44 89 ARG A O 1
ATOM 685 N N . TYR A 1 90 ? -9.611 1.771 19.245 1.00 59.56 90 TYR A N 1
ATOM 686 C CA . TYR A 1 90 ? -9.368 3.187 18.979 1.00 59.56 90 TYR A CA 1
ATOM 687 C C . TYR A 1 90 ? -10.303 3.663 17.867 1.00 59.56 90 TYR A C 1
ATOM 689 O O . TYR A 1 90 ? -9.939 3.765 16.700 1.00 59.56 90 TYR A O 1
ATOM 697 N N . ARG A 1 91 ? -11.555 3.925 18.242 1.00 56.84 91 ARG A N 1
ATOM 698 C CA . ARG A 1 91 ? -12.547 4.548 17.367 1.00 56.84 91 ARG A CA 1
ATOM 699 C C . ARG A 1 91 ? -12.622 6.037 17.710 1.00 56.84 91 ARG A C 1
ATOM 701 O O . ARG A 1 91 ? -13.235 6.367 18.725 1.00 56.84 91 ARG A O 1
ATOM 708 N N . PRO A 1 92 ? -12.063 6.962 16.915 1.00 58.84 92 PRO A N 1
ATOM 709 C CA . PRO A 1 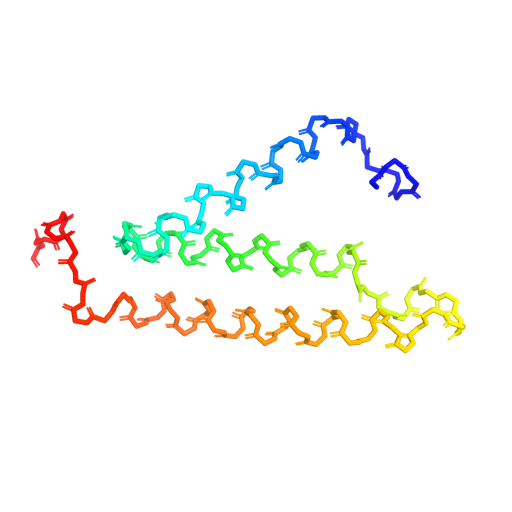92 ? -12.387 8.367 17.091 1.00 58.84 92 PRO A CA 1
ATOM 710 C C . PRO A 1 92 ? -13.805 8.594 16.570 1.00 58.84 92 PRO A C 1
ATOM 712 O O . PRO A 1 92 ? -14.042 8.664 15.371 1.00 58.84 92 PRO A O 1
ATOM 715 N N . TRP A 1 93 ? -14.732 8.588 17.526 1.00 55.03 93 TRP A N 1
ATOM 716 C CA . TRP A 1 93 ? -16.018 9.285 17.674 1.00 55.03 93 TRP A CA 1
ATOM 717 C C . TRP A 1 93 ? -16.987 9.493 16.477 1.00 55.03 93 TRP A C 1
ATOM 719 O O . TRP A 1 93 ? -18.193 9.511 16.699 1.00 55.03 93 TRP A O 1
ATOM 729 N N . PHE A 1 94 ? -16.562 9.554 15.212 1.00 56.34 94 PHE A N 1
ATOM 730 C CA . PHE A 1 94 ? -17.407 9.877 14.044 1.00 56.34 94 PHE A CA 1
ATOM 731 C C . PHE A 1 94 ? -18.193 8.692 13.448 1.00 56.34 94 PHE A C 1
ATOM 733 O O . PHE A 1 94 ? -18.459 8.656 12.248 1.00 56.34 94 PHE A O 1
ATOM 740 N N . GLY A 1 95 ? -18.558 7.694 14.255 1.00 50.72 95 GLY A N 1
ATOM 741 C CA . GLY A 1 95 ? -19.153 6.456 13.741 1.00 50.72 95 GLY A CA 1
ATOM 742 C C . GLY A 1 95 ? -20.254 5.827 14.582 1.00 50.72 95 GLY A C 1
ATOM 743 O O . GLY A 1 95 ? -20.550 4.659 14.354 1.00 50.72 95 GLY A O 1
ATOM 744 N N . ALA A 1 96 ? -20.860 6.530 15.538 1.00 44.34 96 ALA A N 1
ATOM 745 C CA . ALA A 1 96 ? -22.079 6.027 16.168 1.00 44.34 96 ALA A CA 1
ATOM 746 C C . ALA A 1 96 ? -23.203 5.932 15.115 1.00 44.34 96 ALA A C 1
ATOM 748 O O . ALA A 1 96 ? -23.812 6.929 14.733 1.00 44.34 96 ALA A O 1
ATOM 749 N N . LYS A 1 97 ? -23.427 4.721 14.612 1.00 46.47 97 LYS A N 1
ATOM 750 C CA . LYS A 1 97 ? -24.775 4.176 14.525 1.00 46.47 97 LYS A CA 1
ATOM 751 C C . LYS A 1 97 ? -24.879 3.122 15.611 1.00 46.47 97 LYS A C 1
ATOM 753 O O . LYS A 1 97 ? -23.865 2.401 15.784 1.00 46.47 97 LYS A O 1
#